Protein AF-A0A533XD16-F1 (afdb_monomer_lite)

Secondary structure (DSSP, 8-state):
-EEEEE-HHHHHHHHHHHHHHH-S----TT---TTSEEEEEEE-SS-EEEEEEETTTTEEEEEEE-TTTHHHHHHHHHHHHH--

pLDDT: mean 77.67, std 12.6, range [40.66, 90.56]

Sequence (84 aa):
MAIYYRGQSIHTLVLAYLETKFGPIDRAPGSMVRGLNQQYNWRGTETEINLTYQGQGERGFLFIESRMLAPSLTEALLDIGSGY

Foldseek 3Di:
DKDKDFDPQLVVVLQVVCCVVQNHWPPPVPQPPPDAKHWTWGDDPQKIKIWIFGPVRRMIMIDIDHPPCVPVVNVVSVVSRVPD

Radius of gyration: 12.34 Å; chains: 1; bounding box: 28×32×24 Å

Structure (mmCIF, N/CA/C/O backbone):
data_AF-A0A533XD16-F1
#
_entry.id   AF-A0A533XD16-F1
#
loop_
_atom_site.group_PDB
_atom_site.id
_atom_site.type_symbol
_atom_site.label_atom_id
_atom_site.label_alt_id
_atom_site.label_comp_id
_atom_site.label_asym_i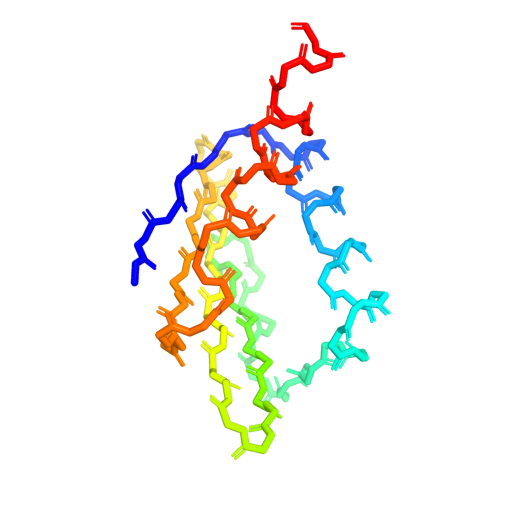d
_atom_site.label_entity_id
_atom_site.label_seq_id
_atom_site.pdbx_PDB_ins_code
_atom_site.Cartn_x
_atom_site.Cartn_y
_atom_site.Cartn_z
_atom_site.occupancy
_atom_site.B_iso_or_equiv
_atom_site.auth_seq_id
_atom_site.auth_comp_id
_atom_site.auth_asym_id
_atom_site.auth_atom_id
_atom_site.pdbx_PDB_model_num
ATOM 1 N N . MET A 1 1 ? 12.465 5.645 0.938 1.00 77.00 1 MET A N 1
ATOM 2 C CA . MET A 1 1 ? 11.539 6.809 0.998 1.00 77.00 1 MET A CA 1
ATOM 3 C C . MET A 1 1 ? 10.184 6.309 1.467 1.00 77.00 1 MET A C 1
ATOM 5 O O . MET A 1 1 ? 9.814 5.218 1.054 1.00 77.00 1 MET A O 1
ATOM 9 N N . ALA A 1 2 ? 9.476 7.063 2.314 1.00 82.50 2 ALA A N 1
ATOM 10 C CA . ALA A 1 2 ? 8.131 6.714 2.775 1.00 82.50 2 ALA A CA 1
ATOM 11 C C . ALA A 1 2 ? 7.101 7.699 2.202 1.00 82.50 2 ALA A C 1
ATOM 13 O O . ALA A 1 2 ? 7.300 8.908 2.302 1.00 82.50 2 ALA A O 1
ATOM 14 N N . ILE A 1 3 ? 6.017 7.190 1.621 1.00 86.06 3 ILE A N 1
ATOM 15 C CA . ILE A 1 3 ? 4.913 7.974 1.054 1.00 86.06 3 ILE A CA 1
ATOM 16 C C . ILE A 1 3 ? 3.644 7.620 1.822 1.00 86.06 3 ILE A C 1
ATOM 18 O O . ILE A 1 3 ? 3.357 6.442 2.016 1.00 86.06 3 ILE A O 1
ATOM 22 N N . TYR A 1 4 ? 2.891 8.625 2.260 1.00 89.19 4 TYR A N 1
ATOM 23 C CA . TYR A 1 4 ? 1.688 8.451 3.074 1.00 89.19 4 TYR A CA 1
ATOM 24 C C . TYR A 1 4 ? 0.459 8.898 2.289 1.00 89.19 4 TYR A C 1
ATOM 26 O O . TYR A 1 4 ? 0.491 9.930 1.624 1.00 89.19 4 TYR A O 1
ATOM 34 N N . TYR A 1 5 ? -0.632 8.148 2.398 1.00 88.44 5 TYR A N 1
ATOM 35 C CA . TYR A 1 5 ? -1.917 8.490 1.798 1.00 88.44 5 TYR A CA 1
ATOM 36 C C . TYR A 1 5 ? -3.072 8.079 2.716 1.00 88.44 5 TYR A C 1
ATOM 38 O O . TYR A 1 5 ? -2.892 7.342 3.692 1.00 88.44 5 TYR A O 1
ATOM 46 N N . ARG A 1 6 ? -4.278 8.572 2.424 1.00 89.25 6 ARG A N 1
ATOM 47 C CA . ARG A 1 6 ? -5.491 8.243 3.179 1.00 89.25 6 ARG A CA 1
ATOM 48 C C . ARG A 1 6 ? -6.651 7.918 2.240 1.00 89.25 6 ARG A C 1
ATOM 50 O O . ARG A 1 6 ? -6.733 8.477 1.154 1.00 89.25 6 ARG A O 1
ATOM 57 N N . GLY A 1 7 ? -7.543 7.047 2.695 1.00 88.88 7 GLY A N 1
ATOM 58 C CA . GLY A 1 7 ? -8.777 6.658 2.021 1.00 88.88 7 GLY A CA 1
ATOM 59 C C . GLY A 1 7 ? -8.671 5.286 1.364 1.00 88.88 7 GLY A C 1
ATOM 60 O O . GLY A 1 7 ? -7.663 4.949 0.736 1.00 88.88 7 GLY A O 1
ATOM 61 N N . GLN A 1 8 ? -9.729 4.487 1.493 1.00 86.19 8 GLN A N 1
ATOM 62 C CA . GLN A 1 8 ? -9.820 3.176 0.850 1.00 86.19 8 GLN A CA 1
ATOM 63 C C . GLN A 1 8 ? -9.788 3.260 -0.690 1.00 86.19 8 GLN A C 1
ATOM 65 O O . GLN A 1 8 ? -9.193 2.400 -1.345 1.00 86.19 8 GLN A O 1
ATOM 70 N N . SER A 1 9 ? -10.379 4.301 -1.284 1.00 88.19 9 SER A N 1
ATOM 71 C CA . SER A 1 9 ? -10.363 4.505 -2.742 1.00 88.19 9 SER A CA 1
ATOM 72 C C . SER A 1 9 ? -8.941 4.710 -3.261 1.00 88.19 9 SER A C 1
ATOM 74 O O . SER A 1 9 ? -8.509 4.007 -4.173 1.00 88.19 9 SER A O 1
ATOM 76 N N . ILE A 1 10 ? -8.178 5.594 -2.608 1.00 88.81 10 ILE A N 1
ATOM 77 C CA . ILE A 1 10 ? -6.762 5.821 -2.919 1.00 88.81 10 ILE A CA 1
ATOM 78 C C . ILE A 1 10 ? -5.969 4.531 -2.723 1.00 88.81 10 ILE A C 1
ATOM 80 O O . ILE A 1 10 ? -5.214 4.146 -3.608 1.00 88.81 10 ILE A O 1
ATOM 84 N N . HIS A 1 11 ? -6.1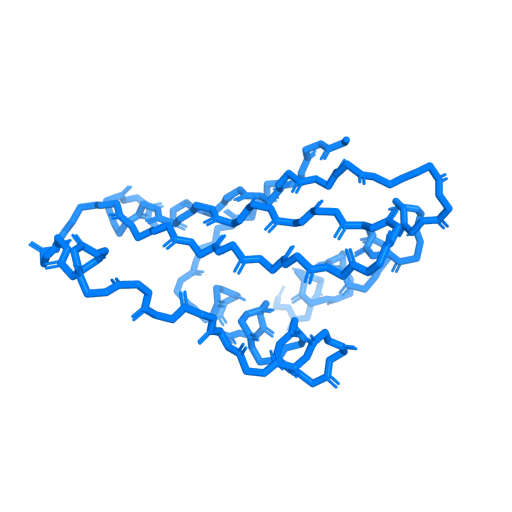97 3.804 -1.624 1.00 89.56 11 HIS A N 1
ATOM 85 C CA . HIS A 1 11 ? -5.549 2.512 -1.392 1.00 89.56 11 HIS A CA 1
ATOM 86 C C . HIS A 1 11 ? -5.740 1.535 -2.559 1.00 89.56 11 HIS A C 1
ATOM 88 O O . HIS A 1 11 ? -4.778 0.922 -3.015 1.00 89.56 11 HIS A O 1
ATOM 94 N N . THR A 1 12 ? -6.964 1.437 -3.077 1.00 88.62 12 THR A N 1
ATOM 95 C CA . THR A 1 12 ? -7.295 0.548 -4.199 1.00 88.62 12 THR A CA 1
ATOM 96 C C . THR A 1 12 ? -6.559 0.958 -5.478 1.00 88.62 12 THR A C 1
ATOM 98 O O . THR A 1 12 ? -6.015 0.100 -6.173 1.00 88.62 12 THR A O 1
ATOM 101 N N . LEU A 1 13 ? -6.471 2.262 -5.762 1.00 90.56 13 LEU A N 1
ATOM 102 C CA . LEU A 1 13 ? -5.718 2.786 -6.909 1.00 90.56 13 LEU A CA 1
ATOM 103 C C . LEU A 1 13 ? -4.213 2.520 -6.778 1.00 90.56 13 LEU A C 1
ATOM 105 O O . LEU A 1 13 ? -3.573 2.104 -7.743 1.00 90.56 13 LEU A O 1
ATOM 109 N N . VAL A 1 14 ? -3.656 2.696 -5.576 1.00 88.75 14 VAL A N 1
ATOM 110 C CA . VAL A 1 14 ? -2.246 2.401 -5.293 1.00 88.75 14 VAL A CA 1
ATOM 111 C C . VAL A 1 14 ? -1.939 0.920 -5.510 1.00 88.75 14 VAL A C 1
ATOM 113 O O . VAL A 1 14 ? -0.941 0.602 -6.153 1.00 88.75 14 VAL A O 1
ATOM 116 N N . LEU A 1 15 ? -2.797 0.015 -5.026 1.00 88.38 15 LEU A N 1
ATOM 117 C CA . LEU A 1 15 ? -2.639 -1.424 -5.260 1.00 88.38 15 LEU A CA 1
ATOM 118 C C . LEU A 1 15 ? -2.635 -1.751 -6.756 1.00 88.38 15 LEU A C 1
ATOM 120 O O . LEU A 1 15 ? -1.693 -2.380 -7.232 1.00 88.38 15 LEU A O 1
ATOM 124 N N . ALA A 1 16 ? -3.627 -1.261 -7.503 1.00 88.50 16 ALA A N 1
ATOM 125 C CA . ALA A 1 16 ? -3.734 -1.511 -8.939 1.00 88.50 16 ALA A CA 1
ATOM 126 C C . ALA A 1 16 ? -2.517 -0.982 -9.721 1.00 88.50 16 ALA A C 1
ATOM 128 O O . ALA A 1 16 ? -2.011 -1.651 -10.628 1.00 88.50 16 ALA A O 1
ATOM 129 N N . TYR A 1 17 ? -2.013 0.201 -9.355 1.00 87.94 17 TYR A N 1
ATOM 130 C CA . TYR A 1 17 ? -0.810 0.772 -9.955 1.00 87.94 17 TYR A CA 1
ATOM 131 C C . TYR A 1 17 ? 0.420 -0.112 -9.707 1.00 87.94 17 TYR A C 1
ATOM 133 O O . TYR A 1 17 ? 1.159 -0.426 -10.643 1.00 87.94 17 TYR A O 1
ATOM 141 N N . LEU A 1 18 ? 0.632 -0.541 -8.459 1.00 86.50 18 LEU A N 1
ATOM 142 C CA . LEU A 1 18 ? 1.769 -1.386 -8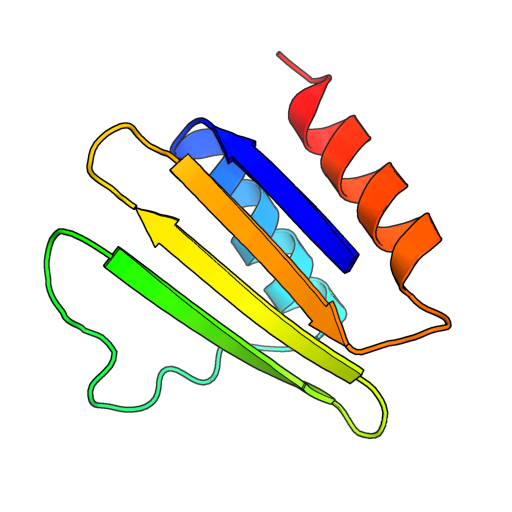.093 1.00 86.50 18 LEU A CA 1
ATOM 143 C C . LEU A 1 18 ? 1.688 -2.759 -8.758 1.00 86.50 18 LEU A C 1
ATOM 145 O O . LEU A 1 18 ? 2.698 -3.231 -9.272 1.00 86.50 18 LEU A O 1
ATOM 149 N N . GLU A 1 19 ? 0.497 -3.356 -8.834 1.00 87.44 19 GLU A N 1
ATOM 150 C CA . GLU A 1 19 ? 0.288 -4.626 -9.535 1.00 87.44 19 GLU A CA 1
ATOM 151 C C . GLU A 1 19 ? 0.596 -4.523 -11.032 1.00 87.44 19 GLU A C 1
ATOM 153 O O . GLU A 1 19 ? 1.242 -5.401 -11.602 1.00 87.44 19 GLU A O 1
ATOM 158 N N . THR A 1 20 ? 0.204 -3.415 -11.664 1.00 86.81 20 THR A N 1
ATOM 159 C CA . THR A 1 20 ? 0.477 -3.169 -13.087 1.00 86.81 20 THR A CA 1
ATOM 160 C C . THR A 1 20 ? 1.969 -2.960 -13.359 1.00 86.81 20 THR A C 1
ATOM 162 O O . THR A 1 20 ? 2.471 -3.361 -14.408 1.00 86.81 20 THR A O 1
ATOM 165 N N . LYS A 1 21 ? 2.693 -2.311 -12.438 1.00 83.94 21 LYS A N 1
ATOM 166 C CA . LYS A 1 21 ? 4.110 -1.956 -12.626 1.00 83.94 21 LYS A CA 1
ATOM 167 C C . LYS A 1 21 ? 5.083 -3.048 -12.197 1.00 83.94 21 LYS A C 1
ATOM 169 O O . LYS A 1 21 ? 6.090 -3.248 -12.869 1.00 83.94 21 LYS A O 1
ATOM 174 N N . PHE A 1 22 ? 4.806 -3.709 -11.081 1.00 81.69 22 PHE A N 1
ATOM 175 C CA . PHE A 1 22 ? 5.732 -4.632 -10.420 1.00 81.69 22 PHE A CA 1
ATOM 176 C C . PHE A 1 22 ? 5.244 -6.082 -10.441 1.00 81.69 22 PHE A C 1
ATOM 178 O O . PHE A 1 22 ? 5.952 -6.969 -9.971 1.00 81.69 22 PHE A O 1
ATOM 185 N N . GLY A 1 23 ? 4.068 -6.333 -11.019 1.00 83.62 23 GLY A N 1
ATOM 186 C CA . GLY A 1 23 ? 3.459 -7.653 -11.071 1.00 83.62 23 GLY A CA 1
ATOM 187 C C . GLY A 1 23 ? 2.533 -7.931 -9.883 1.00 83.62 23 GLY A C 1
ATOM 188 O O . GLY A 1 23 ? 2.397 -7.107 -8.973 1.00 83.62 23 GLY A O 1
ATOM 189 N N . PRO A 1 24 ? 1.860 -9.092 -9.899 1.00 82.06 24 PRO A N 1
ATOM 190 C CA . PRO A 1 24 ? 0.852 -9.432 -8.906 1.00 82.06 24 PRO A CA 1
ATOM 191 C C . PRO A 1 24 ? 1.443 -9.448 -7.496 1.00 82.06 24 PRO A C 1
ATOM 193 O O . PRO A 1 24 ? 2.590 -9.840 -7.287 1.00 82.06 24 PRO A O 1
ATOM 196 N N . ILE A 1 25 ? 0.630 -9.043 -6.524 1.00 76.25 25 ILE A N 1
ATOM 197 C CA . ILE A 1 25 ? 0.990 -9.079 -5.106 1.00 76.25 25 ILE A CA 1
ATOM 198 C C . ILE A 1 25 ? 1.375 -10.504 -4.701 1.00 76.25 25 ILE A C 1
ATOM 200 O O . ILE A 1 25 ? 0.567 -11.428 -4.851 1.00 76.25 25 ILE A O 1
ATOM 204 N N . ASP A 1 26 ? 2.547 -10.666 -4.081 1.00 68.38 26 ASP A N 1
ATOM 205 C CA . ASP A 1 26 ? 2.875 -11.898 -3.366 1.00 68.38 26 ASP A CA 1
ATOM 206 C C . ASP A 1 26 ? 2.025 -11.959 -2.091 1.00 68.38 26 ASP A C 1
ATOM 208 O O . ASP A 1 26 ? 2.326 -11.369 -1.049 1.00 68.38 26 ASP A O 1
ATOM 212 N N . ARG A 1 27 ? 0.862 -12.606 -2.198 1.00 64.50 27 ARG A N 1
ATOM 213 C CA . ARG A 1 27 ? -0.029 -12.843 -1.061 1.00 64.50 27 ARG A CA 1
ATOM 214 C C . ARG A 1 27 ? 0.529 -14.019 -0.271 1.00 64.50 27 ARG A C 1
ATOM 216 O O . ARG A 1 27 ? -0.025 -15.115 -0.333 1.00 64.50 27 ARG A O 1
ATOM 223 N N . ALA A 1 28 ? 1.623 -13.798 0.457 1.00 55.53 28 ALA A N 1
ATOM 224 C CA . ALA A 1 28 ? 2.158 -14.802 1.365 1.00 55.53 28 ALA A CA 1
ATOM 225 C C . ALA A 1 28 ? 1.025 -15.306 2.293 1.00 55.53 28 ALA A C 1
ATOM 227 O O . ALA A 1 28 ? 0.344 -14.491 2.937 1.00 55.53 28 ALA A O 1
ATOM 228 N N . PRO A 1 29 ? 0.760 -16.626 2.344 1.00 40.66 29 PRO A N 1
ATOM 229 C CA . PRO A 1 29 ? -0.299 -17.195 3.169 1.00 40.66 29 PRO A CA 1
ATOM 230 C C . PRO A 1 29 ? 0.047 -16.985 4.651 1.00 40.66 29 PRO A C 1
ATOM 232 O O . PRO A 1 29 ? 0.873 -17.683 5.227 1.00 40.66 29 PRO A O 1
ATOM 235 N N . GLY A 1 30 ? -0.552 -15.949 5.238 1.00 47.09 30 GLY A N 1
ATOM 236 C CA . GLY A 1 30 ? -0.234 -15.418 6.570 1.00 47.09 30 GLY A CA 1
ATOM 237 C C . GLY A 1 30 ? -0.559 -13.923 6.700 1.00 47.09 30 GLY A C 1
ATOM 238 O O . GLY A 1 30 ? -0.916 -13.461 7.779 1.00 47.09 30 GLY A O 1
ATOM 239 N N . SER A 1 31 ? -0.563 -13.188 5.580 1.00 50.12 31 SER A N 1
ATOM 240 C CA . SER A 1 31 ? -0.904 -11.752 5.507 1.00 50.12 31 SER A CA 1
ATOM 241 C C . SER A 1 31 ? -2.410 -11.460 5.488 1.00 50.12 31 SER A C 1
ATOM 243 O O . SER A 1 31 ? -2.829 -10.304 5.450 1.00 50.12 31 SER A O 1
ATOM 245 N N . MET A 1 32 ? -3.253 -12.496 5.559 1.00 48.62 32 MET A N 1
ATOM 246 C CA . MET A 1 32 ? -4.698 -12.362 5.764 1.00 48.62 32 MET A CA 1
ATOM 247 C C . MET A 1 32 ? -5.017 -12.140 7.250 1.00 48.62 32 MET A C 1
ATOM 249 O O . MET A 1 32 ? -5.847 -12.842 7.828 1.00 48.62 32 MET A O 1
ATOM 253 N N . VAL A 1 33 ? -4.383 -11.162 7.903 1.00 53.97 33 VAL A N 1
ATOM 254 C CA . VAL A 1 33 ? -4.868 -10.706 9.211 1.00 53.97 33 VAL A CA 1
ATOM 255 C C . VAL A 1 33 ? -6.075 -9.820 8.943 1.00 53.97 33 VAL A C 1
ATOM 257 O O . VAL A 1 33 ? -5.987 -8.610 8.740 1.00 53.97 33 VAL A O 1
ATOM 260 N N . ARG A 1 34 ? -7.224 -10.486 8.863 1.00 56.81 34 ARG A N 1
ATOM 261 C CA . ARG A 1 34 ? -8.554 -9.914 8.697 1.00 56.81 34 ARG A CA 1
ATOM 262 C C . ARG A 1 34 ? -8.752 -8.787 9.723 1.00 56.81 34 ARG A C 1
ATOM 264 O 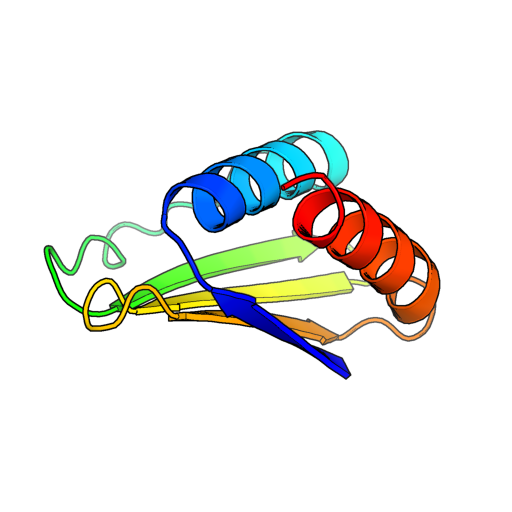O . ARG A 1 34 ? -9.072 -9.044 10.877 1.00 56.81 34 ARG A O 1
ATOM 271 N N . GLY A 1 35 ? -8.570 -7.540 9.289 1.00 56.03 35 GLY A N 1
ATOM 272 C CA . GLY A 1 35 ? -9.328 -6.410 9.828 1.00 56.03 35 GLY A CA 1
ATOM 273 C C . GLY A 1 35 ? -8.582 -5.185 10.355 1.00 56.03 35 GLY A C 1
ATOM 274 O O . GLY A 1 35 ? -9.265 -4.207 10.632 1.00 56.03 35 GLY A O 1
ATOM 275 N N . LEU A 1 36 ? -7.249 -5.160 10.489 1.00 68.44 36 LEU A N 1
ATOM 276 C CA . LEU A 1 36 ? -6.592 -3.982 11.098 1.00 68.44 36 LEU A CA 1
ATOM 277 C C . LEU A 1 36 ? -5.420 -3.416 10.301 1.00 68.44 36 LEU A C 1
ATOM 279 O O . LEU A 1 36 ? -5.420 -2.219 10.026 1.00 68.44 36 LEU A O 1
ATOM 283 N N . ASN A 1 37 ? -4.471 -4.252 9.886 1.00 75.38 37 ASN A N 1
ATOM 284 C CA . ASN A 1 37 ? -3.311 -3.836 9.104 1.00 75.38 37 ASN A CA 1
ATOM 285 C C . ASN A 1 37 ? -3.086 -4.840 7.973 1.00 75.38 37 ASN A C 1
ATOM 287 O O . ASN A 1 37 ? -2.888 -6.025 8.225 1.00 75.38 37 ASN A O 1
ATOM 291 N N . GLN A 1 38 ? -3.135 -4.358 6.740 1.00 84.44 38 GLN A N 1
ATOM 292 C CA . GLN A 1 38 ? -2.804 -5.104 5.535 1.00 84.44 38 GLN A CA 1
ATOM 293 C C . GLN A 1 38 ? -1.379 -4.737 5.148 1.00 84.44 38 GLN A C 1
ATOM 295 O O . GLN A 1 38 ? -1.052 -3.553 5.108 1.00 84.44 38 GLN A O 1
ATOM 300 N N . GLN A 1 39 ? -0.537 -5.726 4.874 1.00 85.56 39 GLN A N 1
ATOM 301 C CA . GLN A 1 39 ? 0.818 -5.490 4.398 1.00 85.56 39 GLN A CA 1
ATOM 302 C C . GLN A 1 39 ? 1.050 -6.261 3.105 1.00 85.56 39 GLN A C 1
ATOM 304 O O . GLN A 1 39 ? 0.716 -7.441 3.002 1.00 85.56 39 GLN A O 1
ATOM 309 N N . TYR A 1 40 ? 1.622 -5.564 2.134 1.00 85.94 40 TYR A N 1
ATOM 310 C CA . TYR A 1 40 ? 1.927 -6.053 0.804 1.00 85.94 40 TYR A CA 1
ATOM 311 C C . TYR A 1 40 ? 3.388 -5.759 0.504 1.00 85.94 40 TYR A C 1
ATOM 313 O O . TYR A 1 40 ? 3.888 -4.677 0.818 1.00 85.94 40 TYR A O 1
ATOM 321 N N . ASN A 1 41 ? 4.067 -6.725 -0.096 1.00 85.38 41 ASN A N 1
ATOM 322 C CA . ASN A 1 41 ? 5.467 -6.602 -0.448 1.00 85.38 41 ASN A CA 1
ATOM 323 C C . ASN A 1 41 ? 5.642 -6.965 -1.925 1.00 85.38 41 ASN A C 1
ATOM 325 O O . ASN A 1 41 ? 5.141 -7.993 -2.378 1.00 85.38 41 ASN A O 1
ATOM 329 N N . TRP A 1 42 ? 6.346 -6.107 -2.657 1.00 85.44 42 TRP A N 1
ATOM 330 C CA . TRP A 1 42 ? 6.825 -6.388 -4.004 1.00 85.44 42 TRP A CA 1
ATOM 331 C C . TRP A 1 42 ? 8.345 -6.393 -3.971 1.00 85.44 42 TRP A C 1
ATOM 333 O O . TRP A 1 42 ? 8.969 -5.403 -3.585 1.00 85.44 42 TRP A O 1
ATOM 343 N N . ARG A 1 43 ? 8.930 -7.511 -4.397 1.00 78.62 43 ARG A N 1
ATOM 344 C CA . ARG A 1 43 ? 10.374 -7.696 -4.528 1.00 78.62 43 ARG A CA 1
ATOM 345 C C . ARG A 1 43 ? 10.718 -7.868 -6.001 1.00 78.62 43 ARG A C 1
ATOM 347 O O . ARG A 1 43 ? 10.445 -8.907 -6.593 1.00 78.62 43 ARG A O 1
ATOM 354 N N . GLY A 1 44 ? 11.286 -6.820 -6.588 1.00 73.12 44 GLY A N 1
ATOM 355 C CA . GLY A 1 44 ? 11.943 -6.860 -7.891 1.00 73.12 44 GLY A CA 1
ATOM 356 C C . GLY A 1 44 ? 13.449 -7.095 -7.750 1.00 73.12 44 GLY A C 1
ATOM 357 O O . GLY A 1 44 ? 13.985 -7.129 -6.646 1.00 73.12 44 GLY A O 1
ATOM 358 N N . THR A 1 45 ? 14.151 -7.211 -8.877 1.00 70.25 45 THR A N 1
ATOM 359 C CA . THR A 1 45 ? 15.597 -7.503 -8.923 1.00 70.25 45 THR A CA 1
ATOM 360 C C . THR A 1 45 ? 16.455 -6.457 -8.201 1.00 70.25 45 THR A C 1
ATOM 362 O O . THR A 1 45 ? 17.480 -6.797 -7.622 1.00 70.25 45 THR A O 1
ATOM 365 N N . GLU A 1 46 ? 16.026 -5.193 -8.208 1.00 72.44 46 GLU A N 1
ATOM 366 C CA . GLU A 1 46 ? 16.771 -4.059 -7.636 1.00 72.44 46 GLU A CA 1
ATOM 367 C C . GLU A 1 46 ? 15.888 -3.153 -6.764 1.00 72.44 46 GLU A C 1
ATOM 369 O O . GLU A 1 46 ? 16.231 -2.007 -6.478 1.00 72.44 46 GLU A O 1
ATOM 374 N N . THR A 1 47 ? 14.675 -3.589 -6.429 1.00 75.94 47 THR A N 1
ATOM 375 C CA . THR A 1 47 ? 13.681 -2.726 -5.786 1.00 75.94 47 THR A CA 1
ATOM 376 C C . THR A 1 47 ? 12.814 -3.527 -4.847 1.00 75.94 47 THR A C 1
ATOM 378 O O . THR A 1 47 ? 12.197 -4.509 -5.256 1.00 75.94 47 THR A O 1
ATOM 381 N N . GLU A 1 48 ? 12.711 -3.047 -3.615 1.00 84.62 48 GLU A N 1
ATOM 382 C CA . GLU A 1 48 ? 11.737 -3.544 -2.658 1.00 84.62 48 GLU A CA 1
ATOM 383 C C . GLU A 1 48 ? 10.711 -2.455 -2.334 1.00 84.62 48 GLU A C 1
ATOM 385 O O . GLU A 1 48 ? 11.056 -1.298 -2.070 1.00 84.62 48 GLU A O 1
ATOM 390 N N . ILE A 1 49 ? 9.433 -2.825 -2.393 1.00 86.62 49 ILE A N 1
ATOM 391 C CA . ILE A 1 49 ? 8.310 -1.960 -2.046 1.00 86.62 49 ILE A CA 1
ATOM 392 C C . ILE A 1 49 ? 7.506 -2.649 -0.957 1.00 86.62 49 ILE A C 1
ATOM 394 O O . ILE A 1 49 ? 6.984 -3.743 -1.153 1.00 86.62 49 ILE A O 1
ATOM 398 N N . ASN A 1 50 ? 7.363 -1.970 0.172 1.00 88.25 50 ASN A N 1
ATOM 399 C CA . ASN A 1 50 ? 6.565 -2.401 1.305 1.00 88.25 50 ASN A CA 1
ATOM 400 C C . ASN A 1 50 ? 5.377 -1.450 1.458 1.00 88.25 50 ASN A C 1
ATOM 402 O O . ASN A 1 50 ? 5.542 -0.298 1.850 1.00 88.25 50 ASN A O 1
ATOM 406 N N . LEU A 1 51 ? 4.168 -1.914 1.161 1.00 88.75 51 LEU A N 1
ATOM 407 C CA . LEU A 1 51 ? 2.940 -1.163 1.389 1.00 88.75 51 LEU A CA 1
ATOM 408 C C . LEU A 1 51 ? 2.253 -1.677 2.645 1.00 88.75 51 LEU A C 1
ATOM 410 O O . LEU A 1 51 ? 1.988 -2.866 2.768 1.00 88.75 51 LEU A O 1
ATOM 414 N N . THR A 1 52 ? 1.899 -0.775 3.547 1.00 89.38 52 THR A N 1
ATOM 415 C CA . THR A 1 52 ? 1.055 -1.082 4.699 1.00 89.38 52 THR A CA 1
ATOM 416 C C . THR A 1 52 ? -0.188 -0.209 4.661 1.00 89.38 52 THR A C 1
ATOM 418 O O . THR A 1 52 ? -0.104 1.002 4.476 1.00 89.38 52 THR A O 1
ATOM 421 N N . TYR A 1 53 ? -1.352 -0.815 4.853 1.00 89.19 53 TYR A N 1
ATOM 422 C CA . TYR A 1 53 ? -2.628 -0.127 4.936 1.00 89.19 53 TYR A CA 1
ATOM 423 C C . TYR A 1 53 ? -3.353 -0.490 6.222 1.00 89.19 53 TYR A C 1
ATOM 425 O O . TYR A 1 53 ? -3.652 -1.651 6.494 1.00 89.19 53 TYR A O 1
ATOM 433 N N . GLN A 1 54 ? -3.645 0.528 7.016 1.00 88.12 54 GLN A N 1
ATOM 434 C CA . GLN A 1 54 ? -4.424 0.421 8.231 1.00 88.12 54 GLN A CA 1
ATOM 435 C C . GLN A 1 54 ? -5.881 0.715 7.889 1.00 88.12 54 GLN A C 1
ATOM 437 O O . GLN A 1 54 ? -6.231 1.854 7.572 1.00 88.12 54 GLN A O 1
ATOM 442 N N . GLY A 1 55 ? -6.738 -0.305 7.978 1.00 80.56 55 GLY A N 1
ATOM 443 C CA . GLY A 1 55 ? -8.178 -0.117 7.774 1.00 80.56 55 GLY A CA 1
ATOM 444 C C . GLY A 1 55 ? -8.768 0.841 8.814 1.00 80.56 55 GLY A C 1
ATOM 445 O O . GLY A 1 55 ? -9.629 1.657 8.504 1.00 80.56 55 GLY A O 1
ATOM 446 N N . GLN A 1 56 ? -8.226 0.815 10.037 1.00 79.56 56 GLN A N 1
ATOM 447 C CA . GLN A 1 56 ? -8.545 1.790 11.079 1.00 79.56 56 GLN A CA 1
ATOM 448 C C . GLN A 1 56 ? -7.950 3.165 10.742 1.00 79.56 56 GLN A C 1
ATOM 450 O O . GLN A 1 56 ? -6.732 3.372 10.773 1.00 79.56 56 GLN A O 1
ATOM 455 N N . GLY A 1 57 ? -8.834 4.114 10.428 1.00 82.56 57 GLY A N 1
ATOM 456 C CA . GLY A 1 57 ? -8.480 5.469 10.000 1.00 82.56 57 GLY A CA 1
ATOM 457 C C . GLY A 1 57 ? -8.105 5.588 8.520 1.00 82.56 57 GLY A C 1
ATOM 458 O O . GLY A 1 57 ? -7.686 6.668 8.105 1.00 82.56 57 GLY A O 1
ATOM 459 N N . GLU A 1 58 ? -8.241 4.501 7.751 1.00 87.69 58 GLU A N 1
ATOM 460 C CA . GLU A 1 58 ? -7.989 4.434 6.307 1.00 87.69 58 GLU A CA 1
ATOM 461 C C . GLU A 1 58 ? -6.617 4.982 5.895 1.00 87.69 58 GLU A C 1
ATOM 463 O O . GLU A 1 58 ? -6.491 5.702 4.906 1.00 87.69 58 GLU A O 1
ATOM 468 N N . ARG A 1 59 ? -5.570 4.689 6.669 1.00 89.19 59 ARG A N 1
ATOM 469 C CA . ARG A 1 59 ? -4.227 5.237 6.437 1.00 89.19 59 ARG A CA 1
ATOM 470 C C . ARG A 1 59 ? -3.361 4.223 5.720 1.00 89.19 59 ARG A C 1
ATOM 472 O O . ARG A 1 59 ? -3.150 3.128 6.229 1.00 89.19 59 ARG A O 1
ATOM 479 N N . GLY A 1 60 ? -2.811 4.610 4.580 1.00 89.50 60 GLY A N 1
ATOM 480 C CA . GLY A 1 60 ? -1.797 3.842 3.878 1.00 89.50 60 GLY A CA 1
ATOM 481 C C . GLY A 1 60 ? -0.435 4.507 3.974 1.00 89.50 60 GLY A C 1
ATOM 482 O O . GLY A 1 60 ? -0.321 5.733 3.962 1.00 89.50 60 GLY A O 1
ATOM 483 N N . PHE A 1 61 ? 0.608 3.696 4.044 1.00 89.81 61 PHE A N 1
ATOM 484 C CA . PHE A 1 61 ? 1.963 4.149 3.802 1.00 89.81 61 PHE A CA 1
ATOM 485 C C . PHE A 1 61 ? 2.724 3.137 2.962 1.00 89.81 61 PHE A C 1
ATOM 487 O O . PHE A 1 61 ? 2.533 1.927 3.073 1.00 89.81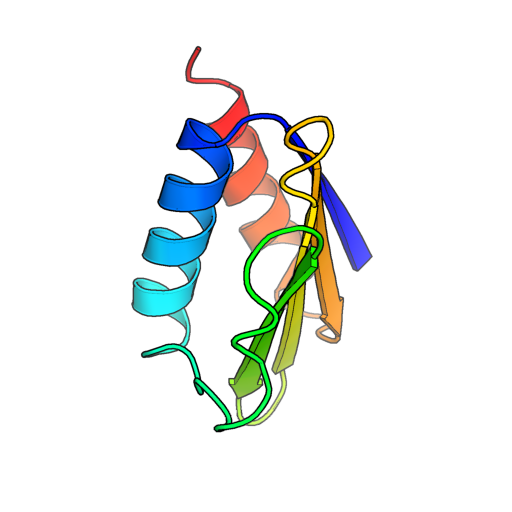 61 PHE A O 1
ATOM 494 N N . LEU A 1 62 ? 3.584 3.655 2.103 1.00 87.88 62 LEU A N 1
ATOM 495 C CA . LEU A 1 62 ? 4.380 2.899 1.162 1.00 87.88 62 LEU A CA 1
ATOM 496 C C . LEU A 1 62 ? 5.849 3.231 1.385 1.00 87.88 62 LEU A C 1
ATOM 498 O O . LEU A 1 62 ? 6.238 4.396 1.349 1.00 87.88 62 LEU A O 1
ATOM 502 N N . PHE A 1 63 ? 6.658 2.209 1.612 1.00 88.44 63 PHE A N 1
ATOM 503 C CA . PHE A 1 63 ? 8.095 2.318 1.759 1.00 88.44 63 PHE A CA 1
ATOM 504 C C . PHE A 1 63 ? 8.780 1.738 0.527 1.00 88.44 63 PHE A C 1
ATOM 506 O O . PHE A 1 63 ? 8.489 0.617 0.124 1.00 88.44 63 PHE A O 1
ATOM 513 N N . ILE A 1 64 ? 9.680 2.516 -0.068 1.00 82.56 64 ILE A N 1
ATOM 514 C CA . ILE A 1 64 ? 10.453 2.121 -1.248 1.00 82.56 64 ILE A CA 1
ATOM 515 C C . ILE A 1 64 ? 11.922 2.079 -0.862 1.00 82.56 64 ILE A C 1
ATOM 517 O O . ILE A 1 64 ? 12.499 3.109 -0.474 1.00 82.56 64 ILE A O 1
ATOM 521 N N . GLU A 1 65 ? 12.528 0.918 -1.056 1.00 79.12 65 GLU A N 1
ATOM 522 C CA . GLU A 1 65 ? 13.968 0.710 -1.042 1.00 79.12 65 GLU A CA 1
ATOM 523 C C . GLU A 1 65 ? 14.455 0.592 -2.485 1.00 79.12 65 GLU A C 1
ATOM 525 O O . GLU A 1 65 ? 14.668 -0.485 -3.032 1.00 79.12 65 GLU A O 1
ATOM 530 N N . SER A 1 66 ? 14.552 1.750 -3.139 1.00 68.38 66 SER A N 1
ATOM 531 C CA . SER A 1 66 ? 15.158 1.907 -4.460 1.00 68.38 66 SER A CA 1
ATOM 532 C C . SER A 1 66 ? 15.570 3.362 -4.646 1.00 68.38 66 SER A C 1
ATOM 534 O O . SER A 1 66 ? 14.772 4.277 -4.428 1.00 68.38 66 SER A O 1
ATOM 536 N N . ARG A 1 67 ? 16.829 3.596 -5.030 1.00 60.97 67 ARG A N 1
ATOM 537 C CA . ARG A 1 67 ? 17.353 4.957 -5.249 1.00 60.97 67 ARG A CA 1
ATOM 538 C C . ARG A 1 67 ? 16.879 5.573 -6.566 1.00 60.97 67 ARG A C 1
ATOM 540 O O . ARG A 1 67 ? 16.885 6.792 -6.676 1.00 60.97 67 ARG A O 1
ATOM 547 N N . MET A 1 68 ? 16.451 4.759 -7.534 1.00 67.31 68 MET A N 1
ATOM 548 C CA . MET A 1 68 ? 16.089 5.229 -8.880 1.00 67.31 68 MET A CA 1
ATOM 549 C C . MET A 1 68 ? 14.582 5.456 -9.066 1.00 67.31 68 MET A C 1
ATOM 551 O O . MET A 1 68 ? 14.187 6.286 -9.876 1.00 67.31 68 MET A O 1
ATOM 555 N N . LEU A 1 69 ? 13.728 4.766 -8.301 1.00 66.19 69 LEU A N 1
ATOM 556 C CA . LEU A 1 69 ? 12.269 4.797 -8.501 1.00 66.19 69 LEU A CA 1
ATOM 557 C C . LEU A 1 69 ? 11.522 5.796 -7.608 1.00 66.19 69 LEU A C 1
ATOM 559 O O . LEU A 1 69 ? 10.375 6.135 -7.899 1.00 66.19 69 LEU A O 1
ATOM 563 N N . ALA A 1 70 ? 12.164 6.291 -6.546 1.00 66.69 70 ALA A N 1
ATOM 564 C CA . ALA A 1 70 ? 11.552 7.197 -5.576 1.00 66.69 70 ALA A CA 1
ATOM 565 C C . ALA A 1 70 ? 10.876 8.451 -6.185 1.00 66.69 70 ALA A C 1
ATOM 567 O O . ALA A 1 70 ? 9.742 8.725 -5.788 1.00 66.69 70 ALA A O 1
ATOM 568 N N . PRO A 1 71 ? 11.486 9.201 -7.131 1.00 71.12 71 PRO A N 1
ATOM 569 C CA . PRO A 1 71 ? 10.848 10.402 -7.676 1.00 71.12 71 PRO A CA 1
ATOM 570 C C . PRO A 1 71 ? 9.613 10.075 -8.530 1.00 71.12 71 PRO A C 1
ATOM 572 O O . PRO A 1 71 ? 8.524 10.542 -8.212 1.00 71.12 71 PRO A O 1
ATOM 575 N N . SER A 1 72 ? 9.744 9.178 -9.515 1.00 76.06 72 SER A N 1
ATOM 576 C CA . SER A 1 72 ? 8.637 8.824 -10.423 1.00 76.06 72 SER A CA 1
ATOM 577 C C . SER A 1 72 ? 7.420 8.215 -9.714 1.00 76.06 72 SER A C 1
ATOM 579 O O . SER A 1 72 ? 6.280 8.475 -10.096 1.00 76.06 72 SER A O 1
ATOM 581 N N . LEU A 1 73 ? 7.637 7.426 -8.651 1.00 75.31 73 LEU A N 1
ATOM 582 C CA . LEU A 1 73 ? 6.533 6.870 -7.868 1.00 75.31 73 LEU A CA 1
ATOM 583 C C . LEU A 1 73 ? 5.852 7.937 -7.009 1.00 75.31 73 LEU A C 1
ATOM 585 O O . LEU A 1 73 ? 4.640 7.889 -6.825 1.00 75.31 73 LEU A O 1
ATOM 589 N N . THR A 1 74 ? 6.618 8.902 -6.496 1.00 77.81 74 THR A N 1
ATOM 590 C CA . THR A 1 74 ? 6.057 10.019 -5.728 1.00 77.81 74 THR A CA 1
ATOM 591 C C . THR A 1 74 ? 5.135 10.856 -6.604 1.00 77.81 74 THR A C 1
ATOM 593 O O . THR A 1 74 ? 4.017 11.143 -6.191 1.00 77.81 74 THR A O 1
ATOM 596 N N . GLU A 1 75 ? 5.553 11.177 -7.827 1.00 82.00 75 GLU A N 1
ATOM 597 C CA . GLU A 1 75 ? 4.724 11.913 -8.788 1.00 82.00 75 GLU A CA 1
ATOM 598 C C . GLU A 1 75 ? 3.433 11.155 -9.128 1.00 82.00 75 GLU A C 1
ATOM 600 O O . GLU A 1 75 ? 2.350 11.730 -9.045 1.00 82.00 75 GLU A O 1
ATOM 605 N N . ALA A 1 76 ? 3.521 9.850 -9.407 1.00 81.00 76 ALA A N 1
ATOM 606 C CA . ALA A 1 76 ? 2.344 9.025 -9.694 1.00 81.00 76 ALA A CA 1
ATOM 607 C C . ALA A 1 76 ? 1.355 8.959 -8.514 1.00 81.00 76 ALA A C 1
ATOM 609 O O . ALA A 1 76 ? 0.143 8.984 -8.710 1.00 81.00 76 ALA A O 1
ATOM 610 N N . LEU A 1 77 ? 1.851 8.882 -7.275 1.00 78.12 77 LEU A N 1
ATOM 611 C CA . LEU A 1 77 ? 0.997 8.839 -6.084 1.00 78.12 77 LEU A CA 1
ATOM 612 C C . LEU A 1 77 ? 0.385 10.204 -5.741 1.00 78.12 77 LEU A C 1
ATOM 614 O O . LEU A 1 77 ? -0.735 10.252 -5.231 1.00 78.12 77 LEU A O 1
ATOM 618 N N . LEU A 1 78 ? 1.093 11.301 -6.024 1.00 80.00 78 LEU A N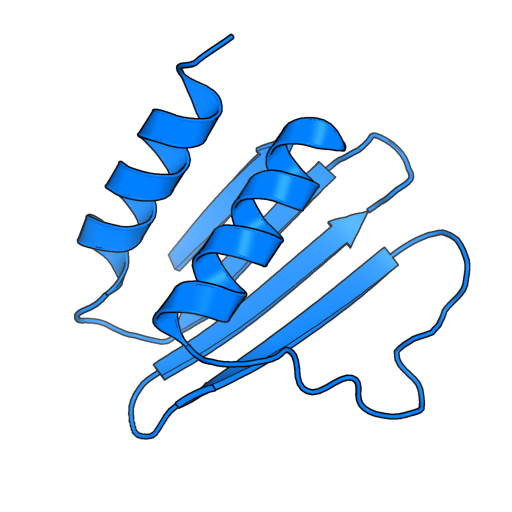 1
ATOM 619 C CA . LEU A 1 78 ? 0.556 12.656 -5.887 1.00 80.00 78 LEU A CA 1
ATOM 620 C C . LEU A 1 78 ? -0.569 12.917 -6.892 1.00 80.00 78 LEU A C 1
ATOM 622 O O . LEU A 1 78 ? -1.584 13.487 -6.507 1.00 80.00 78 LEU A O 1
ATOM 626 N N . ASP A 1 79 ? -0.423 12.449 -8.132 1.00 80.44 79 ASP A N 1
ATOM 627 C CA . ASP A 1 79 ? -1.477 12.509 -9.152 1.00 80.44 79 ASP A CA 1
ATOM 628 C C . ASP A 1 79 ? -2.746 11.768 -8.695 1.00 80.44 79 ASP A C 1
ATOM 630 O O . ASP A 1 79 ? -3.834 12.343 -8.670 1.00 80.44 79 ASP A O 1
ATOM 634 N N . ILE A 1 80 ? -2.589 10.540 -8.182 1.00 77.88 80 ILE A N 1
ATOM 635 C CA . ILE A 1 80 ? -3.697 9.748 -7.618 1.00 77.88 80 ILE A CA 1
ATOM 636 C C . ILE A 1 80 ? -4.386 10.482 -6.452 1.00 77.88 80 ILE A C 1
ATOM 638 O O . ILE A 1 80 ? -5.608 10.431 -6.323 1.00 77.88 80 ILE A O 1
ATOM 642 N N . GLY A 1 81 ? -3.617 11.156 -5.591 1.00 65.44 81 GLY A N 1
ATOM 643 C CA . GLY A 1 81 ? -4.144 11.907 -4.448 1.00 65.44 81 GLY A CA 1
ATOM 644 C C . GLY A 1 81 ? -4.753 13.268 -4.799 1.00 65.44 81 GLY A C 1
ATOM 645 O O . GLY A 1 81 ? -5.539 13.787 -4.012 1.00 65.44 81 GLY A O 1
ATOM 646 N N . SER A 1 82 ? -4.406 13.840 -5.955 1.00 63.66 82 SER A N 1
ATOM 647 C CA . SER A 1 82 ? -4.875 15.154 -6.415 1.00 63.66 82 SER A CA 1
ATOM 648 C C . SER A 1 82 ? -6.175 15.088 -7.229 1.00 63.66 82 SER A C 1
ATOM 650 O O . SER A 1 82 ? -6.729 16.133 -7.566 1.00 63.66 82 SER A O 1
ATOM 652 N N . GLY A 1 83 ? -6.647 13.886 -7.571 1.00 55.47 83 GLY A N 1
ATOM 653 C CA . GLY A 1 83 ? -7.840 13.662 -8.394 1.00 55.47 83 GLY A CA 1
ATOM 654 C C . GLY A 1 83 ? -9.187 13.734 -7.659 1.00 55.47 83 GLY A C 1
ATOM 655 O O . GLY A 1 83 ? -10.180 13.264 -8.215 1.00 55.47 83 GLY A O 1
ATOM 656 N N . TYR A 1 84 ? -9.232 14.280 -6.438 1.00 40.84 84 TYR A N 1
ATOM 657 C CA . TYR A 1 84 ? -10.441 14.397 -5.608 1.00 40.84 84 TYR A CA 1
ATOM 658 C C . TYR A 1 84 ? -10.631 15.804 -5.045 1.00 40.84 84 TYR A C 1
ATOM 660 O O . TYR A 1 84 ? -9.646 16.370 -4.523 1.00 40.84 84 TYR A O 1
#